Protein AF-A0A969WNN9-F1 (afdb_monomer_lite)

Secondary structure (DSSP, 8-state):
---EEEEEEEEETTEEEEEEEEE--SS--TT-HHHHHHHHHHHHHHHHHHHTT--SHHHHHHHHHHT-

Sequence (68 aa):
ENQLRYYAIKIDDNCFLITGGAIKMSQKMQEHPDTNNELKKLNKAKEYFKEIGVFDAESFYELLNEQQ

Foldseek 3Di:
DDQKDWDWDDQDPPDIHTQDIDRHPDDDPPDDPVVVVSVVSNVVVVVVCVVQVRRHPVSVVVVVVVVD

Structure (mmCIF, N/CA/C/O backbone):
data_AF-A0A969WNN9-F1
#
_entry.id   AF-A0A969WNN9-F1
#
loop_
_atom_site.group_PDB
_atom_site.id
_atom_site.type_symbol
_atom_site.label_atom_id
_atom_site.label_alt_id
_atom_site.label_comp_id
_atom_site.label_asym_id
_atom_site.label_entity_id
_atom_site.label_seq_id
_atom_site.pdbx_PDB_ins_code
_atom_site.Cartn_x
_atom_site.Cartn_y
_atom_site.Cartn_z
_atom_site.occupancy
_atom_site.B_iso_or_equiv
_atom_site.auth_seq_id
_atom_site.auth_comp_id
_atom_site.auth_asym_id
_atom_site.auth_atom_id
_atom_site.pdbx_PDB_model_num
ATOM 1 N N . GLU A 1 1 ? -1.835 -16.158 -19.290 1.00 55.19 1 GLU A N 1
ATOM 2 C C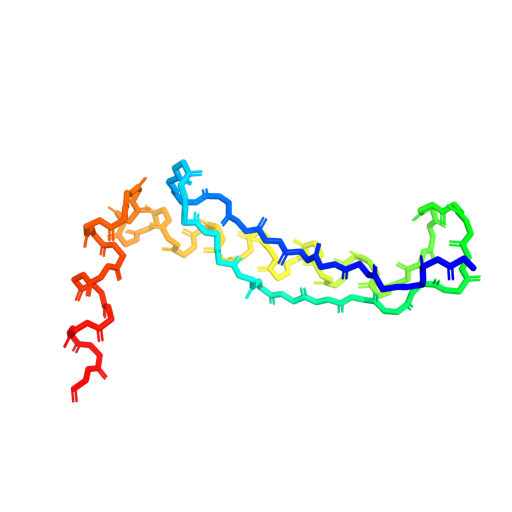A . GLU A 1 1 ? -1.168 -15.871 -18.000 1.00 55.19 1 GLU A CA 1
ATOM 3 C C . GLU A 1 1 ? -1.563 -14.471 -17.549 1.00 55.19 1 GLU A C 1
ATOM 5 O O . GLU A 1 1 ? -1.622 -13.584 -18.393 1.00 55.19 1 GLU A O 1
ATOM 10 N N . ASN A 1 2 ? -1.892 -14.276 -16.267 1.00 57.34 2 ASN A N 1
ATOM 11 C CA . ASN A 1 2 ? -2.296 -12.963 -15.753 1.00 57.34 2 ASN A CA 1
ATOM 12 C C . ASN A 1 2 ? -1.068 -12.061 -15.58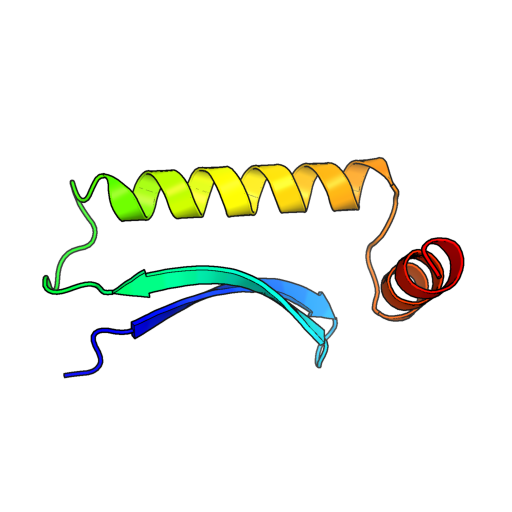9 1.00 57.34 2 ASN A C 1
ATOM 14 O O . ASN A 1 2 ? -0.228 -12.292 -14.724 1.00 57.34 2 ASN A O 1
ATOM 18 N N . GLN A 1 3 ? -0.989 -11.033 -16.431 1.00 75.50 3 GLN A N 1
ATOM 19 C CA . GLN A 1 3 ? 0.103 -10.055 -16.468 1.00 75.50 3 GLN A CA 1
ATOM 20 C C . GLN A 1 3 ? -0.153 -8.852 -15.549 1.00 75.50 3 GLN A C 1
ATOM 22 O O . GLN A 1 3 ? 0.720 -8.009 -15.388 1.00 75.50 3 GLN A O 1
ATOM 27 N N . LEU A 1 4 ? -1.334 -8.749 -14.939 1.00 80.00 4 LEU A N 1
ATOM 28 C CA . LEU A 1 4 ? -1.702 -7.634 -14.069 1.00 80.00 4 LEU A CA 1
ATOM 29 C C . LEU A 1 4 ? -1.393 -7.964 -12.610 1.00 80.00 4 LEU A C 1
ATOM 31 O O . LEU A 1 4 ? -1.842 -8.981 -12.081 1.00 80.00 4 LEU A O 1
ATOM 35 N N . ARG A 1 5 ? -0.647 -7.078 -11.950 1.00 81.81 5 ARG A N 1
ATOM 36 C CA . ARG A 1 5 ? -0.402 -7.121 -10.509 1.00 81.81 5 ARG A CA 1
ATOM 37 C C . ARG A 1 5 ? -0.900 -5.833 -9.878 1.00 81.81 5 ARG A C 1
ATOM 39 O O . ARG A 1 5 ? -0.450 -4.761 -10.265 1.00 81.81 5 ARG A O 1
ATOM 46 N N . TYR A 1 6 ? -1.769 -5.957 -8.884 1.00 86.25 6 TYR A N 1
ATOM 47 C CA . TYR A 1 6 ? -2.177 -4.843 -8.034 1.00 86.25 6 TYR A CA 1
ATOM 48 C C . TYR A 1 6 ? -1.327 -4.815 -6.768 1.00 86.25 6 TYR A C 1
ATOM 50 O O . TYR A 1 6 ? -0.990 -5.862 -6.211 1.00 86.25 6 TYR A O 1
ATOM 58 N N . TYR A 1 7 ? -0.988 -3.610 -6.331 1.00 87.31 7 TYR A N 1
ATOM 59 C CA . TYR A 1 7 ? -0.305 -3.354 -5.074 1.00 87.31 7 TYR A CA 1
ATOM 60 C C . TYR A 1 7 ? -1.282 -2.644 -4.149 1.00 87.31 7 TYR A C 1
ATOM 62 O O . TYR A 1 7 ? -1.835 -1.602 -4.508 1.00 87.31 7 TYR A O 1
ATOM 70 N N . ALA A 1 8 ? -1.510 -3.229 -2.977 1.00 90.31 8 ALA A N 1
ATOM 71 C CA . ALA A 1 8 ? -2.454 -2.703 -2.010 1.00 90.31 8 ALA A CA 1
ATOM 72 C C . ALA A 1 8 ? -1.896 -2.757 -0.588 1.00 90.31 8 ALA A C 1
ATOM 74 O O . ALA A 1 8 ? -1.129 -3.658 -0.240 1.00 90.31 8 ALA A O 1
ATOM 75 N N . ILE A 1 9 ? -2.312 -1.792 0.225 1.00 89.31 9 ILE A N 1
ATOM 76 C CA . ILE A 1 9 ? -2.095 -1.765 1.668 1.00 89.31 9 ILE A CA 1
ATOM 77 C C . ILE A 1 9 ? -3.365 -2.308 2.320 1.00 89.31 9 ILE A C 1
ATOM 79 O O . ILE A 1 9 ? -4.460 -1.815 2.049 1.00 89.31 9 ILE A O 1
ATOM 83 N N . LYS A 1 10 ? -3.221 -3.336 3.160 1.00 89.31 10 LYS A N 1
ATOM 84 C CA . LYS A 1 10 ? -4.319 -3.807 4.009 1.00 89.31 10 LYS A CA 1
ATOM 85 C C . LYS A 1 10 ? -4.483 -2.814 5.157 1.00 89.31 10 LYS A C 1
ATOM 87 O O . LYS A 1 10 ? -3.533 -2.626 5.915 1.00 89.31 10 LYS A O 1
ATOM 92 N N . ILE A 1 11 ? -5.660 -2.205 5.245 1.00 86.69 11 ILE A N 1
ATOM 93 C CA . ILE A 1 11 ? -6.044 -1.311 6.342 1.00 86.69 11 ILE A CA 1
ATOM 94 C C . ILE A 1 11 ? -6.860 -2.106 7.364 1.00 86.69 11 ILE A C 1
ATOM 96 O O . ILE A 1 11 ? -6.564 -2.057 8.548 1.00 86.69 11 ILE A O 1
ATOM 100 N N . ASP A 1 12 ? -7.812 -2.918 6.896 1.00 88.25 12 ASP A N 1
ATOM 101 C CA . ASP A 1 12 ? -8.665 -3.759 7.744 1.00 88.25 12 ASP A CA 1
ATOM 102 C C . ASP A 1 12 ? -9.021 -5.075 7.023 1.00 88.25 12 ASP A C 1
ATOM 104 O O . ASP A 1 12 ? -8.636 -5.286 5.869 1.00 88.25 12 ASP A O 1
ATOM 108 N N . ASP A 1 13 ? -9.735 -5.990 7.675 1.00 86.00 13 ASP A N 1
ATOM 109 C CA . ASP A 1 13 ? -10.061 -7.324 7.158 1.00 86.00 13 ASP A CA 1
ATOM 110 C C . ASP A 1 13 ? -10.791 -7.307 5.812 1.00 86.00 13 ASP A C 1
ATOM 112 O O . ASP A 1 13 ? -10.514 -8.155 4.963 1.00 86.00 13 ASP A O 1
ATOM 116 N N . ASN A 1 14 ? -11.626 -6.294 5.573 1.00 86.75 14 ASN A N 1
ATOM 117 C CA . ASN A 1 14 ? -12.326 -6.088 4.304 1.00 86.75 14 ASN A CA 1
ATOM 118 C C . ASN A 1 14 ? -11.978 -4.750 3.629 1.00 86.75 14 ASN A C 1
ATOM 120 O O . ASN A 1 14 ? -12.690 -4.325 2.720 1.00 86.75 14 ASN A O 1
ATOM 124 N N . CYS A 1 15 ? -10.896 -4.083 4.047 1.00 86.94 15 CYS A N 1
ATOM 125 C CA . CYS A 1 15 ? -10.506 -2.777 3.518 1.00 86.94 15 CYS A CA 1
ATOM 126 C C . CYS A 1 15 ? -9.066 -2.797 2.994 1.00 86.94 15 CYS A C 1
ATOM 128 O O . CYS A 1 15 ? -8.095 -2.934 3.746 1.00 86.94 15 CYS A O 1
ATOM 130 N N . PHE A 1 16 ? -8.941 -2.648 1.676 1.00 89.38 16 PHE A N 1
ATOM 131 C CA . PHE A 1 16 ? -7.669 -2.633 0.966 1.00 89.38 16 PHE A CA 1
ATOM 132 C C . PHE A 1 16 ? -7.567 -1.364 0.134 1.00 89.38 16 PHE A C 1
ATOM 134 O O . PHE A 1 16 ? -8.405 -1.106 -0.730 1.00 89.38 16 PHE A O 1
ATOM 141 N N . LEU A 1 17 ? -6.498 -0.605 0.348 1.00 87.56 17 LEU A N 1
ATOM 142 C CA . LEU A 1 17 ? -6.204 0.571 -0.451 1.00 87.56 17 LEU A CA 1
ATOM 143 C C . LEU A 1 17 ? -5.247 0.205 -1.577 1.00 87.56 17 LEU A C 1
ATOM 145 O O . LEU A 1 17 ? -4.094 -0.149 -1.327 1.00 87.56 17 LEU A O 1
ATOM 149 N N . ILE A 1 18 ? -5.707 0.330 -2.818 1.00 90.81 18 ILE A N 1
ATOM 150 C CA . ILE A 1 18 ? -4.875 0.110 -4.001 1.00 90.81 18 ILE A CA 1
ATOM 151 C C . ILE A 1 18 ? -3.987 1.340 -4.204 1.00 90.81 18 ILE A C 1
ATOM 153 O O . ILE A 1 18 ? -4.475 2.425 -4.505 1.00 90.81 18 ILE A O 1
ATOM 157 N N . THR A 1 19 ? -2.673 1.171 -4.063 1.00 88.25 19 THR A N 1
ATOM 158 C CA . THR A 1 19 ? -1.694 2.253 -4.263 1.00 88.25 19 THR A CA 1
ATOM 159 C C . THR A 1 19 ? -1.177 2.310 -5.696 1.00 88.25 19 THR A C 1
ATOM 161 O O . THR A 1 19 ? -0.613 3.319 -6.116 1.00 88.25 19 THR A O 1
ATOM 164 N N . GLY A 1 20 ? -1.328 1.216 -6.441 1.00 86.69 20 GLY A N 1
ATOM 165 C CA . GLY A 1 20 ? -0.870 1.134 -7.815 1.00 86.69 20 GLY A CA 1
ATOM 166 C C . GLY A 1 20 ? -0.981 -0.262 -8.409 1.00 86.69 20 GLY A C 1
ATOM 167 O O . GLY A 1 20 ? -1.578 -1.182 -7.840 1.00 86.69 20 GLY A O 1
ATOM 168 N N . GLY A 1 21 ? -0.399 -0.413 -9.589 1.00 84.56 2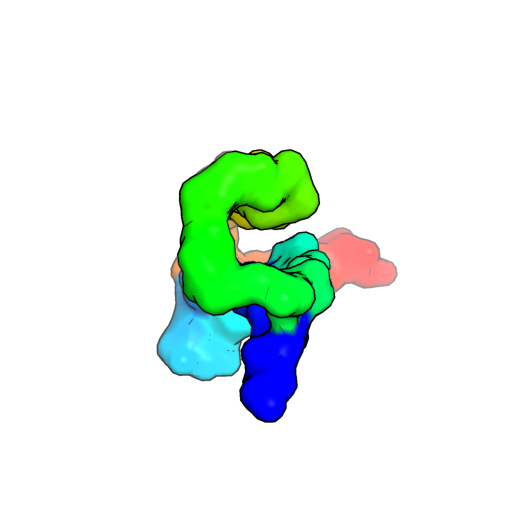1 GLY A N 1
ATOM 169 C CA . GLY A 1 21 ? -0.435 -1.647 -10.348 1.00 84.56 21 GLY A CA 1
ATOM 170 C C . GLY A 1 21 ? 0.658 -1.676 -11.403 1.00 84.56 21 GLY A C 1
ATOM 171 O O . GLY A 1 21 ? 1.133 -0.637 -11.853 1.00 84.56 21 GLY A O 1
ATOM 172 N N . ALA A 1 22 ? 1.059 -2.878 -11.797 1.00 80.12 22 ALA A N 1
ATOM 173 C CA . ALA A 1 22 ? 2.054 -3.089 -12.836 1.00 80.12 22 ALA A CA 1
ATOM 174 C C . ALA A 1 22 ? 1.570 -4.140 -13.836 1.00 80.12 22 ALA A C 1
ATOM 176 O O . ALA A 1 22 ? 0.990 -5.161 -13.452 1.00 80.12 22 ALA A O 1
ATOM 177 N N . ILE A 1 23 ? 1.858 -3.899 -15.115 1.00 73.94 23 ILE A N 1
ATOM 178 C CA . ILE A 1 23 ? 1.750 -4.910 -16.165 1.00 73.94 23 ILE A CA 1
ATOM 179 C C . ILE A 1 23 ? 3.110 -5.590 -16.258 1.00 73.94 23 ILE A C 1
ATOM 181 O O . ILE A 1 23 ? 4.102 -4.985 -16.656 1.00 73.94 23 ILE A O 1
ATOM 185 N N . LYS A 1 24 ? 3.164 -6.852 -15.849 1.00 65.31 24 LYS A N 1
ATOM 186 C CA . LYS A 1 24 ? 4.374 -7.653 -15.814 1.00 65.31 24 LYS A CA 1
ATOM 187 C C . LYS A 1 24 ? 4.337 -8.692 -16.928 1.00 65.31 24 LYS A C 1
ATOM 189 O O . LYS A 1 24 ? 3.564 -9.643 -16.878 1.00 65.31 24 LYS A O 1
ATOM 194 N N . MET A 1 25 ? 5.223 -8.521 -17.904 1.00 64.44 25 MET A N 1
ATOM 195 C CA . MET A 1 25 ? 5.378 -9.438 -19.042 1.00 64.44 25 MET A CA 1
ATOM 196 C C . MET A 1 25 ? 6.351 -10.598 -18.760 1.00 64.44 25 MET A C 1
ATOM 198 O O . MET A 1 25 ? 6.482 -11.501 -19.579 1.00 64.44 25 MET A O 1
ATOM 202 N N . SER A 1 26 ? 7.039 -10.595 -17.610 1.00 61.28 26 SER A N 1
ATOM 203 C CA . SER A 1 26 ? 8.028 -11.611 -17.222 1.00 61.28 26 SER A CA 1
ATOM 204 C C . SER A 1 26 ? 7.626 -12.381 -15.952 1.00 61.28 26 SER A C 1
ATOM 206 O O . SER A 1 26 ? 7.006 -11.842 -15.034 1.00 61.28 26 SER A O 1
ATOM 208 N N . GLN A 1 27 ? 8.011 -13.658 -15.845 1.00 60.62 27 GLN A N 1
ATOM 209 C CA . GLN A 1 27 ? 7.657 -14.519 -14.701 1.00 60.62 27 GLN A CA 1
ATOM 210 C C . GLN A 1 27 ? 8.466 -14.213 -13.415 1.00 60.62 27 GLN A C 1
ATOM 212 O O . GLN A 1 27 ? 7.913 -14.234 -12.315 1.00 60.62 27 GLN A O 1
ATOM 217 N N . LYS A 1 28 ? 9.742 -13.799 -13.499 1.00 60.12 28 LYS A N 1
ATOM 218 C CA . LYS A 1 28 ? 10.599 -13.506 -12.318 1.00 60.12 28 LYS A CA 1
ATOM 219 C C . LYS A 1 28 ? 10.554 -12.033 -11.888 1.00 60.12 28 LYS A C 1
ATOM 221 O O . LYS A 1 28 ? 10.315 -11.166 -12.715 1.00 60.12 28 LYS A O 1
ATOM 226 N N . MET A 1 29 ? 10.643 -11.757 -10.582 1.00 52.66 29 MET A N 1
ATOM 227 C CA . MET A 1 29 ? 10.552 -10.393 -10.009 1.00 52.66 29 MET A CA 1
ATOM 228 C C . MET A 1 29 ? 11.863 -9.605 -10.057 1.00 52.66 29 MET A C 1
ATOM 230 O O . MET A 1 29 ? 11.840 -8.389 -9.915 1.00 52.66 29 MET A O 1
ATOM 234 N N . GLN A 1 30 ? 12.994 -10.291 -10.190 1.00 51.53 30 GLN A N 1
ATOM 235 C CA . GLN A 1 30 ? 14.305 -9.661 -10.115 1.00 51.53 30 GLN A CA 1
ATOM 236 C C . GLN A 1 30 ? 14.506 -8.768 -11.352 1.00 51.53 30 GLN A C 1
ATOM 238 O O . GLN A 1 30 ? 14.231 -9.198 -12.468 1.00 51.53 30 GLN A O 1
ATOM 243 N N . GLU A 1 31 ? 14.944 -7.527 -11.116 1.00 54.19 31 GLU A N 1
ATOM 244 C CA . GLU A 1 31 ? 15.472 -6.579 -12.116 1.00 54.19 31 GLU A CA 1
ATOM 245 C C . GLU A 1 31 ? 14.475 -5.743 -12.950 1.00 54.19 31 GLU A C 1
ATOM 247 O O . GLU A 1 31 ? 14.922 -4.987 -13.810 1.00 54.19 31 GLU A O 1
ATOM 252 N N . HIS A 1 32 ? 13.156 -5.757 -12.688 1.00 63.44 32 HIS A N 1
ATOM 253 C CA . HIS A 1 32 ? 12.238 -4.867 -13.429 1.00 63.44 32 HIS A CA 1
ATOM 254 C C . HIS A 1 32 ? 12.086 -3.485 -12.756 1.00 63.44 32 HIS A C 1
ATOM 256 O O . HIS A 1 32 ? 11.503 -3.408 -11.665 1.00 63.44 32 HIS A O 1
ATOM 262 N N . PRO A 1 33 ? 12.530 -2.382 -13.390 1.00 66.31 33 PRO A N 1
ATOM 263 C CA . PRO A 1 33 ? 12.518 -1.042 -12.792 1.00 66.31 33 PRO A CA 1
ATOM 264 C C . PRO A 1 33 ? 11.118 -0.586 -12.352 1.00 66.31 33 PRO A C 1
ATOM 266 O O . PRO A 1 33 ? 10.980 0.036 -11.298 1.00 66.31 33 PRO A O 1
ATOM 269 N N . ASP A 1 34 ? 10.069 -0.979 -13.078 1.00 68.25 34 ASP A N 1
ATOM 270 C CA . ASP A 1 34 ? 8.687 -0.625 -12.723 1.00 68.25 34 ASP A CA 1
ATOM 271 C C . ASP A 1 34 ? 8.239 -1.211 -11.380 1.00 68.25 34 ASP A C 1
ATOM 273 O O . ASP A 1 34 ? 7.563 -0.541 -10.603 1.00 68.25 34 ASP A O 1
ATOM 277 N N . THR A 1 35 ? 8.685 -2.424 -11.036 1.00 70.12 35 THR A N 1
ATOM 278 C CA . THR A 1 35 ? 8.315 -3.045 -9.752 1.00 70.12 35 THR A CA 1
ATOM 279 C C . THR A 1 35 ? 8.968 -2.357 -8.552 1.00 70.12 35 THR A C 1
ATOM 281 O O . THR A 1 35 ? 8.371 -2.312 -7.476 1.00 70.12 35 THR A O 1
ATOM 284 N N . ASN A 1 36 ? 10.144 -1.748 -8.736 1.00 76.81 36 ASN A N 1
ATOM 285 C CA . ASN A 1 36 ? 10.792 -0.941 -7.700 1.00 76.81 36 ASN A CA 1
ATOM 286 C C . ASN A 1 36 ? 10.074 0.396 -7.480 1.00 76.81 36 ASN A C 1
ATOM 288 O O . ASN A 1 36 ? 10.010 0.878 -6.349 1.00 76.81 36 ASN A O 1
ATOM 292 N N . ASN A 1 37 ? 9.527 0.996 -8.538 1.00 82.06 37 ASN A N 1
ATOM 293 C CA . ASN A 1 37 ? 8.758 2.234 -8.420 1.00 82.06 37 ASN A CA 1
ATOM 294 C C . ASN A 1 37 ? 7.442 2.004 -7.672 1.00 82.06 37 ASN A C 1
ATOM 296 O O . ASN A 1 37 ? 7.116 2.776 -6.771 1.00 82.06 37 ASN A O 1
ATOM 300 N N . GLU A 1 38 ? 6.734 0.914 -7.972 1.00 82.94 38 GLU A N 1
ATOM 301 C CA . GLU A 1 38 ? 5.521 0.544 -7.233 1.00 82.94 38 GLU A CA 1
ATOM 302 C C . GLU A 1 38 ? 5.815 0.241 -5.756 1.00 82.94 38 GLU A C 1
ATOM 304 O O . GLU A 1 38 ? 5.072 0.680 -4.878 1.00 82.94 38 GLU A O 1
ATOM 309 N N . LEU A 1 39 ? 6.951 -0.400 -5.447 1.00 83.44 39 LEU A N 1
ATOM 310 C CA . LEU A 1 39 ? 7.381 -0.614 -4.061 1.00 83.44 39 LEU A CA 1
ATOM 311 C C . LEU A 1 39 ? 7.640 0.707 -3.317 1.00 83.44 39 LEU A C 1
ATOM 313 O O . LEU A 1 39 ? 7.220 0.863 -2.171 1.00 83.44 39 LEU A O 1
ATOM 317 N N . LYS A 1 40 ? 8.301 1.678 -3.962 1.00 87.81 40 LYS A N 1
ATOM 318 C CA . LYS A 1 40 ? 8.526 3.011 -3.375 1.00 87.81 40 LYS A CA 1
ATOM 319 C C . LYS A 1 40 ? 7.209 3.727 -3.077 1.00 87.81 40 LYS A C 1
ATOM 321 O O . LYS A 1 40 ? 7.077 4.315 -2.007 1.00 87.81 40 LYS A O 1
ATOM 326 N N . LYS A 1 41 ? 6.235 3.663 -3.993 1.00 87.88 41 LYS A N 1
ATOM 327 C CA . LYS A 1 41 ? 4.898 4.248 -3.792 1.00 87.88 41 LYS A CA 1
ATOM 328 C C . LYS A 1 41 ? 4.176 3.599 -2.615 1.00 87.88 41 LYS A C 1
ATOM 330 O O . LYS A 1 41 ? 3.638 4.313 -1.775 1.00 87.88 41 LYS A O 1
ATOM 335 N N . LEU A 1 42 ? 4.215 2.269 -2.527 1.00 88.75 42 LEU A N 1
ATOM 336 C CA . LEU A 1 42 ? 3.580 1.526 -1.441 1.00 88.75 42 LEU A CA 1
ATOM 337 C C . LEU A 1 42 ? 4.186 1.886 -0.080 1.00 88.75 42 LEU A C 1
ATOM 339 O O . LEU A 1 42 ? 3.449 2.150 0.866 1.00 88.75 42 LEU A O 1
ATOM 343 N N . ASN A 1 43 ? 5.516 1.963 0.015 1.00 89.19 43 ASN A N 1
ATOM 344 C CA . ASN A 1 43 ? 6.182 2.363 1.256 1.00 89.19 43 ASN A CA 1
ATOM 345 C C . ASN A 1 43 ? 5.848 3.805 1.646 1.00 89.19 43 ASN A C 1
ATOM 347 O O . ASN A 1 43 ? 5.501 4.047 2.797 1.00 89.19 43 ASN A O 1
ATOM 351 N N . LYS A 1 44 ? 5.865 4.738 0.687 1.00 91.19 44 LYS A N 1
ATOM 352 C CA . LYS A 1 44 ? 5.519 6.140 0.946 1.00 91.19 44 LYS A CA 1
ATOM 353 C C . LYS A 1 44 ? 4.073 6.299 1.425 1.00 91.19 44 LYS A C 1
ATOM 355 O O . LYS A 1 44 ? 3.821 7.037 2.369 1.00 91.19 44 LYS A O 1
ATOM 360 N N . ALA A 1 45 ? 3.127 5.601 0.796 1.00 89.12 45 ALA A N 1
ATOM 361 C CA . ALA A 1 45 ? 1.731 5.609 1.229 1.00 89.12 45 ALA A CA 1
ATOM 362 C C . ALA A 1 45 ? 1.588 5.026 2.644 1.00 89.12 45 ALA A C 1
ATOM 364 O O 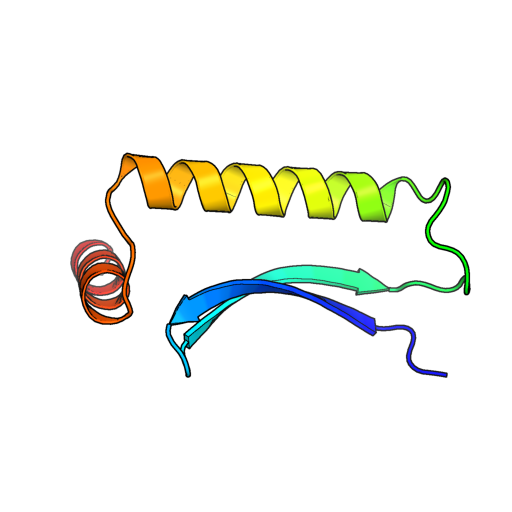. ALA A 1 45 ? 0.906 5.605 3.482 1.00 89.12 45 ALA A O 1
ATOM 365 N N . LYS A 1 46 ? 2.285 3.924 2.944 1.00 88.62 46 LYS A N 1
ATOM 366 C CA . LYS A 1 46 ? 2.286 3.313 4.278 1.00 88.62 46 LYS A CA 1
ATOM 367 C C . LYS A 1 46 ? 2.846 4.246 5.356 1.00 88.62 46 LYS A C 1
ATOM 369 O O . LYS A 1 46 ? 2.293 4.300 6.450 1.00 88.62 46 LYS A O 1
ATOM 374 N N . GLU A 1 47 ? 3.941 4.944 5.067 1.00 91.25 47 GLU A N 1
ATOM 375 C CA . GLU A 1 47 ? 4.523 5.937 5.979 1.00 91.25 47 GLU A CA 1
ATOM 376 C C . GLU A 1 47 ? 3.548 7.085 6.230 1.00 91.25 47 GLU A C 1
ATOM 378 O O . GLU A 1 47 ? 3.292 7.405 7.386 1.00 91.25 47 GLU A O 1
ATOM 383 N N . TYR A 1 48 ? 2.915 7.604 5.177 1.00 90.50 48 TYR A N 1
ATOM 384 C CA . TYR A 1 48 ? 1.903 8.650 5.294 1.00 90.50 48 TYR A CA 1
ATOM 385 C C . TYR A 1 48 ? 0.733 8.243 6.206 1.00 90.50 48 TYR A C 1
ATOM 387 O O . TYR A 1 48 ? 0.422 8.972 7.143 1.00 90.50 48 TYR A O 1
ATOM 395 N N . PHE A 1 49 ? 0.136 7.057 6.010 1.00 87.62 49 PHE A N 1
ATOM 396 C CA . PHE A 1 49 ? -0.951 6.577 6.883 1.00 87.62 49 PHE A CA 1
ATOM 397 C C . PHE A 1 49 ? -0.512 6.404 8.339 1.00 87.62 49 PHE A C 1
ATOM 399 O O . PHE A 1 49 ? -1.275 6.686 9.260 1.00 87.62 49 PHE A O 1
ATOM 406 N N . LYS A 1 50 ? 0.739 5.991 8.559 1.00 86.88 50 LYS A N 1
ATOM 407 C CA . LYS A 1 50 ? 1.298 5.866 9.905 1.00 86.88 50 LYS A CA 1
ATOM 408 C C . LYS A 1 50 ? 1.502 7.226 10.580 1.00 86.88 50 LYS A C 1
ATOM 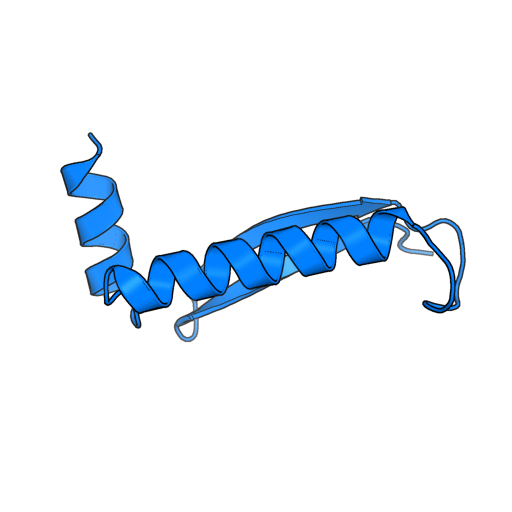410 O O . LYS A 1 50 ? 1.291 7.322 11.784 1.00 86.88 50 LYS A O 1
ATOM 415 N N . GLU A 1 51 ? 1.926 8.246 9.835 1.00 89.75 51 GLU A N 1
ATOM 416 C CA . GLU A 1 51 ? 2.142 9.606 10.352 1.00 89.75 51 GLU A CA 1
ATOM 417 C C . GLU A 1 51 ? 0.835 10.287 10.765 1.00 89.75 51 GLU A C 1
ATOM 419 O O . GLU A 1 51 ? 0.795 10.952 11.796 1.00 89.75 51 GLU A O 1
ATOM 424 N N . ILE A 1 52 ? -0.234 10.081 9.995 1.00 87.88 52 ILE A N 1
ATOM 425 C CA . ILE A 1 52 ? -1.562 10.648 10.274 1.00 87.88 52 ILE A CA 1
ATOM 426 C C . ILE A 1 52 ? -2.393 9.795 11.246 1.00 87.88 52 ILE A C 1
ATOM 428 O O . ILE A 1 52 ? -3.486 10.194 11.625 1.00 87.88 52 ILE A O 1
ATOM 432 N N . GLY A 1 53 ? -1.882 8.634 11.665 1.00 85.31 53 GLY A N 1
ATOM 433 C CA . GLY A 1 53 ? -2.534 7.789 12.664 1.00 85.31 53 GLY A CA 1
ATOM 434 C C . GLY A 1 53 ? -3.702 6.943 12.144 1.00 85.31 53 GLY A C 1
ATOM 435 O O . GLY A 1 53 ? -4.557 6.557 12.934 1.00 85.31 53 GLY A O 1
ATOM 436 N N . VAL A 1 54 ? -3.746 6.644 10.843 1.00 85.50 54 VAL A N 1
ATOM 437 C CA . VAL A 1 54 ? -4.802 5.822 10.233 1.00 85.50 54 VAL A CA 1
ATOM 438 C C . VAL A 1 54 ? -4.392 4.351 10.264 1.00 85.50 54 VAL A C 1
ATOM 440 O O . VAL A 1 54 ? -3.434 3.945 9.596 1.00 85.50 54 VAL A O 1
ATOM 443 N N . PHE A 1 55 ? -5.117 3.545 11.041 1.00 80.50 55 PHE A N 1
ATOM 444 C CA . PHE A 1 55 ? -4.799 2.128 11.278 1.00 80.50 55 PHE A CA 1
ATOM 445 C C . PHE A 1 55 ? -5.982 1.178 11.092 1.00 80.50 55 PHE A C 1
ATOM 447 O O . PHE A 1 55 ? -5.773 -0.032 11.060 1.00 80.50 55 PHE A O 1
ATOM 454 N N . ASP A 1 56 ? -7.193 1.709 10.964 1.00 85.56 56 ASP A N 1
ATOM 455 C CA . ASP A 1 56 ? -8.430 0.948 10.828 1.00 85.56 56 ASP A CA 1
ATOM 456 C C . ASP A 1 56 ? -9.333 1.584 9.762 1.00 85.56 56 ASP A C 1
ATOM 458 O O . ASP A 1 56 ? -9.040 2.646 9.203 1.00 85.56 56 ASP A O 1
ATOM 462 N N . ALA A 1 57 ? -10.421 0.894 9.419 1.00 85.25 57 ALA A N 1
ATOM 463 C CA . ALA A 1 57 ? -11.359 1.398 8.426 1.00 85.25 57 ALA A CA 1
ATOM 464 C C . ALA A 1 57 ? -12.019 2.715 8.872 1.00 85.25 57 ALA A C 1
ATOM 466 O O . ALA A 1 57 ? -12.260 3.576 8.031 1.00 85.25 57 ALA A O 1
ATOM 467 N N . GLU A 1 58 ? -12.283 2.886 10.169 1.00 86.38 58 GLU A N 1
ATOM 468 C CA . GLU A 1 58 ? -12.961 4.062 10.725 1.00 86.38 58 GLU A CA 1
ATOM 469 C C . GLU A 1 58 ? -12.118 5.331 10.549 1.00 86.38 58 GLU A C 1
ATOM 471 O O . GLU A 1 58 ? -12.552 6.257 9.865 1.00 86.38 58 GLU A O 1
ATOM 476 N N . SER A 1 59 ? -10.869 5.316 11.019 1.00 85.56 59 SER A N 1
ATOM 477 C CA . SER A 1 59 ? -9.892 6.397 10.827 1.00 85.56 59 SER A CA 1
ATOM 478 C C . SER A 1 59 ? -9.635 6.703 9.347 1.00 85.56 59 SER A C 1
ATOM 480 O O . SER A 1 59 ? -9.421 7.855 8.965 1.00 85.56 59 SER A O 1
ATOM 482 N N . PHE A 1 60 ? -9.698 5.693 8.474 1.00 86.25 60 PHE A N 1
ATOM 483 C CA . PHE A 1 60 ? -9.588 5.903 7.032 1.00 86.25 60 PHE A CA 1
ATOM 484 C C . PHE A 1 60 ? -10.810 6.623 6.438 1.00 86.25 60 PHE A C 1
ATOM 486 O O . PHE A 1 60 ? -10.649 7.497 5.586 1.00 86.25 60 PHE A O 1
ATOM 493 N N . TYR A 1 61 ? -12.029 6.291 6.869 1.00 87.12 61 TYR A N 1
ATOM 494 C CA . TYR A 1 61 ? -13.236 6.996 6.426 1.00 87.12 61 TYR A CA 1
ATOM 495 C C . TYR A 1 61 ? -13.322 8.417 6.990 1.00 87.12 61 TYR A C 1
ATOM 497 O O . TYR A 1 61 ? -13.771 9.313 6.277 1.00 87.12 61 TYR A O 1
ATOM 505 N N . GLU A 1 62 ? -12.858 8.647 8.219 1.00 87.25 62 GLU A N 1
ATOM 506 C CA . GLU A 1 62 ? -12.727 9.995 8.787 1.00 87.25 62 GLU A CA 1
ATOM 507 C C . GLU A 1 62 ? -11.826 10.876 7.917 1.00 87.25 62 GLU A C 1
ATOM 509 O O . GLU A 1 62 ? -12.254 11.948 7.490 1.00 87.25 62 GLU A O 1
ATOM 514 N N . LEU A 1 63 ? -10.642 10.377 7.540 1.00 85.69 63 LEU A N 1
ATOM 515 C CA . LEU A 1 63 ? -9.733 11.068 6.621 1.00 85.69 63 LEU A CA 1
ATOM 516 C C . LEU A 1 63 ? -10.417 11.448 5.296 1.00 85.69 63 LEU A C 1
ATOM 518 O O . LEU A 1 63 ? -10.219 12.548 4.781 1.00 85.69 63 LEU A O 1
ATOM 522 N N . LEU A 1 64 ? -11.202 10.534 4.717 1.00 85.69 64 LEU A N 1
ATOM 523 C CA . LEU A 1 64 ? -11.911 10.789 3.460 1.00 85.69 64 LEU A CA 1
ATOM 524 C C . LEU A 1 64 ? -12.982 11.873 3.613 1.00 85.69 64 LEU A C 1
ATOM 526 O O . LEU A 1 64 ? -13.145 12.686 2.707 1.00 85.69 64 LEU A O 1
ATOM 530 N N . ASN A 1 65 ? -13.680 11.894 4.748 1.00 86.56 65 ASN A N 1
ATOM 531 C CA . ASN A 1 65 ? -14.716 12.882 5.034 1.00 86.56 65 ASN A CA 1
ATOM 532 C C . ASN A 1 65 ? -14.134 14.276 5.314 1.00 86.56 65 ASN A C 1
ATOM 534 O O . ASN A 1 65 ? -14.750 15.265 4.938 1.00 86.56 65 ASN A O 1
ATOM 538 N N . GLU A 1 66 ? -12.957 14.377 5.941 1.00 83.25 66 GLU A N 1
ATOM 539 C CA . GLU A 1 66 ? -12.273 15.662 6.176 1.00 83.25 66 GLU A CA 1
ATOM 540 C C . GLU A 1 66 ? -11.733 16.310 4.889 1.00 83.25 66 GLU A C 1
ATOM 542 O O . GLU A 1 66 ? -11.534 17.523 4.833 1.00 83.25 66 GLU A O 1
ATOM 547 N N . GLN A 1 67 ? -11.469 15.507 3.855 1.00 70.56 67 GLN A N 1
ATOM 548 C CA . GLN A 1 67 ? -10.954 15.960 2.557 1.00 70.56 67 GLN A CA 1
ATOM 549 C C . GLN A 1 67 ? -12.065 16.394 1.579 1.00 70.56 67 GLN A C 1
ATOM 551 O O . GLN A 1 67 ? -11.748 16.790 0.452 1.00 70.56 67 GLN A O 1
ATOM 556 N N . GLN A 1 68 ? -13.340 16.290 1.975 1.00 54.12 68 GLN A N 1
ATOM 557 C CA . GLN A 1 68 ? -14.518 16.535 1.134 1.00 54.12 68 GLN A CA 1
ATOM 558 C C . GLN A 1 68 ? -15.188 17.880 1.444 1.00 54.12 68 GLN A C 1
ATOM 560 O O . GLN A 1 68 ? -15.602 18.549 0.468 1.00 54.12 68 GLN A O 1
#

Radius of gyration: 14.33 Å; chains: 1; bounding box: 30×32×32 Å

pLDDT: mean 80.13, std 11.51, range [51.53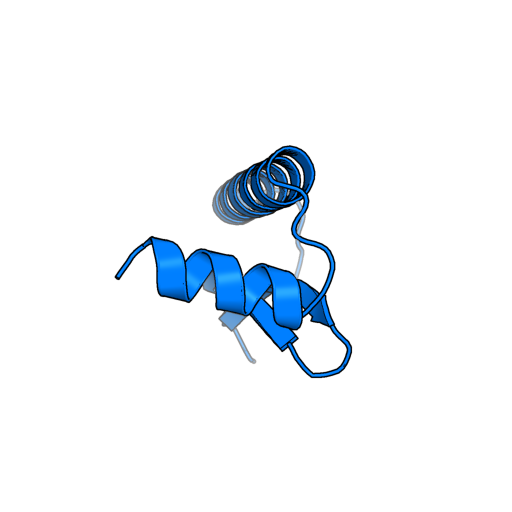, 91.25]